Protein AF-A0A3B8Y6X2-F1 (afdb_monomer)

Solvent-accessible surface area (backbone atoms only — not comparable to full-atom values): 5057 Å² total; per-residue (Å²): 112,71,69,58,58,50,48,54,53,50,54,53,50,51,51,53,52,52,51,61,73,67,51,91,56,97,68,50,72,65,62,54,53,48,62,42,56,86,48,72,88,80,78,90,56,72,36,46,39,50,96,95,39,88,64,42,71,88,83,80,82,53,69,49,79,56,94,96,39,82,41,79,57,80,86,83,127

Foldseek 3Di:
DVVVVVLLVVLVVVVLVVCVVPDPDPDDSLNSLQPQQVDDSPPPDGFHDDPVDRHRDDDDWDWDADPNDIDTDDDPD

Secondary structure (DSSP, 8-state):
-HHHHHHHHHHHHHHHHHHHHH--S---HHHHHHTGGG---SSS-----BTTBS--------EEEETTEEEEPS---

Structure (mmCIF, N/CA/C/O backbone):
data_AF-A0A3B8Y6X2-F1
#
_entry.id   AF-A0A3B8Y6X2-F1
#
loop_
_atom_site.group_PDB
_atom_site.id
_atom_site.type_symbol
_atom_site.label_atom_id
_atom_site.label_alt_id
_atom_site.label_comp_id
_atom_site.label_asym_id
_atom_site.label_entity_id
_atom_site.label_seq_id
_atom_site.pdbx_PDB_ins_code
_atom_site.Cartn_x
_atom_site.Cartn_y
_atom_site.Cartn_z
_atom_site.occupancy
_atom_site.B_iso_or_equiv
_atom_site.auth_seq_id
_atom_site.auth_comp_id
_atom_site.auth_asym_id
_atom_site.auth_atom_id
_atom_site.pdbx_PDB_model_num
ATOM 1 N N . PHE A 1 1 ? -3.253 5.774 13.996 1.00 58.72 1 PHE A N 1
ATOM 2 C CA . PHE A 1 1 ? -3.509 5.442 12.578 1.00 58.72 1 PHE A CA 1
ATOM 3 C C . PHE A 1 1 ? -2.526 6.110 11.625 1.00 58.72 1 PHE A C 1
ATOM 5 O O . PHE A 1 1 ? -2.040 5.413 10.748 1.00 58.72 1 PHE A O 1
ATOM 12 N N . VAL A 1 2 ? -2.140 7.375 11.854 1.00 65.19 2 VAL A N 1
ATOM 13 C CA . VAL A 1 2 ? -1.149 8.106 11.028 1.00 65.19 2 VAL A CA 1
ATOM 14 C C . VAL A 1 2 ? 0.133 7.302 10.747 1.00 65.19 2 VAL A C 1
ATOM 16 O O . VAL A 1 2 ? 0.605 7.265 9.617 1.00 65.19 2 VAL A O 1
ATOM 19 N N . SER A 1 3 ? 0.667 6.584 11.741 1.00 84.69 3 SER A N 1
ATOM 20 C CA . SER A 1 3 ? 1.913 5.821 11.579 1.00 84.69 3 SER A CA 1
ATOM 21 C C . SER A 1 3 ? 1.810 4.623 10.625 1.00 84.69 3 SER A C 1
ATOM 23 O O . SER A 1 3 ? 2.807 4.274 10.003 1.00 84.69 3 SER A O 1
ATOM 25 N N . PHE A 1 4 ? 0.639 3.983 10.502 1.00 88.19 4 PHE A N 1
ATOM 26 C CA . PHE A 1 4 ? 0.487 2.800 9.645 1.00 88.19 4 PHE A CA 1
ATOM 27 C C . PHE A 1 4 ? 0.381 3.192 8.172 1.00 88.19 4 PHE A C 1
ATOM 29 O O . PHE A 1 4 ? 1.108 2.658 7.344 1.00 88.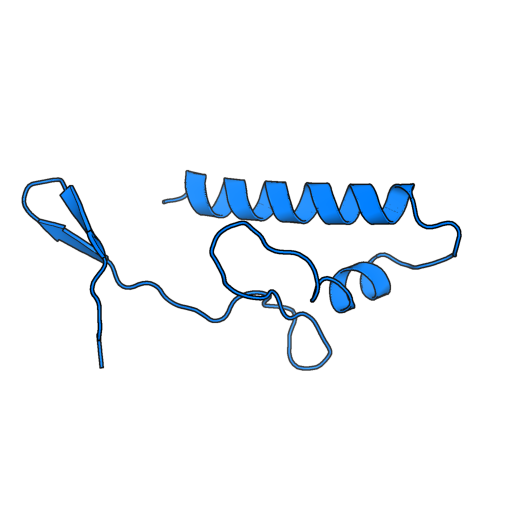19 4 PHE A O 1
ATOM 36 N N . GLU A 1 5 ? -0.453 4.184 7.862 1.00 86.44 5 GLU A N 1
ATOM 37 C CA . GLU A 1 5 ? -0.543 4.749 6.513 1.00 86.44 5 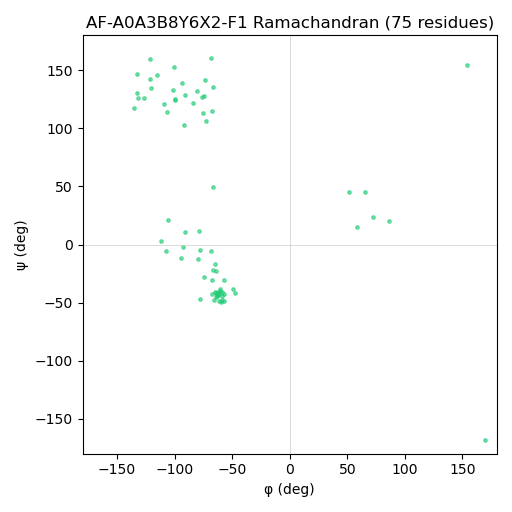GLU A CA 1
ATOM 38 C C . GLU A 1 5 ? 0.808 5.317 6.058 1.00 86.44 5 GLU A C 1
ATOM 40 O O . GLU A 1 5 ? 1.282 4.998 4.971 1.00 86.44 5 GLU A O 1
ATOM 45 N N . GLY A 1 6 ? 1.495 6.061 6.935 1.00 89.75 6 GLY A N 1
ATOM 46 C CA . GLY A 1 6 ? 2.841 6.562 6.657 1.00 89.75 6 GLY A CA 1
ATOM 47 C C . GLY A 1 6 ? 3.856 5.450 6.365 1.00 89.75 6 GLY A C 1
ATOM 48 O O . GLY A 1 6 ? 4.655 5.582 5.440 1.00 89.75 6 GLY A O 1
ATOM 49 N N . PHE A 1 7 ? 3.805 4.333 7.099 1.00 92.69 7 PHE A N 1
ATOM 50 C CA . PHE A 1 7 ? 4.656 3.169 6.836 1.00 92.69 7 PHE A CA 1
ATOM 51 C C . PHE A 1 7 ? 4.373 2.536 5.467 1.00 92.69 7 PHE A C 1
ATOM 53 O O . PHE A 1 7 ? 5.312 2.249 4.724 1.00 92.69 7 PHE A O 1
ATOM 60 N N . LEU A 1 8 ? 3.097 2.344 5.113 1.00 91.38 8 LEU A N 1
ATOM 61 C CA . LEU A 1 8 ? 2.716 1.791 3.811 1.00 91.38 8 LEU A CA 1
ATOM 62 C C . LEU A 1 8 ? 3.179 2.700 2.665 1.00 91.38 8 LEU A C 1
ATOM 64 O O . LEU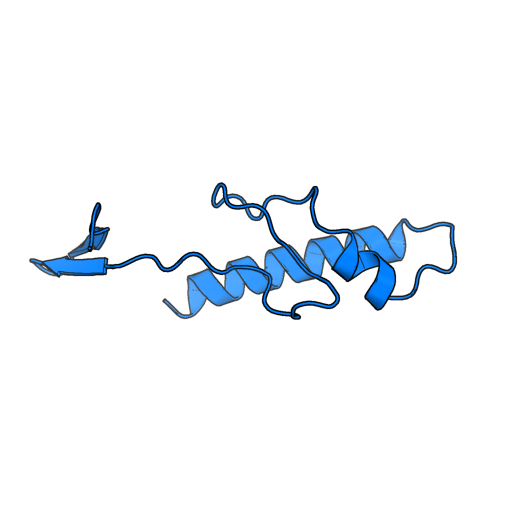 A 1 8 ? 3.776 2.211 1.706 1.00 91.38 8 LEU A O 1
ATOM 68 N N . ASN A 1 9 ? 2.997 4.016 2.807 1.00 90.69 9 ASN A N 1
ATOM 69 C CA . ASN A 1 9 ? 3.461 5.003 1.831 1.00 90.69 9 ASN A CA 1
ATOM 70 C C . ASN A 1 9 ? 4.990 4.978 1.678 1.00 90.69 9 ASN A C 1
ATOM 72 O O . ASN A 1 9 ? 5.502 4.993 0.560 1.00 90.69 9 ASN A O 1
ATOM 76 N N . ALA A 1 10 ? 5.732 4.882 2.785 1.00 94.44 10 ALA A N 1
ATOM 77 C CA . ALA A 1 10 ? 7.189 4.782 2.750 1.00 94.44 10 ALA A CA 1
ATOM 78 C C . ALA A 1 10 ? 7.666 3.487 2.071 1.00 94.44 10 ALA A C 1
ATOM 80 O O . ALA A 1 10 ? 8.596 3.523 1.265 1.00 94.44 10 ALA A O 1
ATOM 81 N N . LYS A 1 11 ? 7.015 2.351 2.353 1.00 94.00 11 LYS A N 1
ATOM 82 C CA . LYS A 1 11 ? 7.329 1.061 1.723 1.00 94.00 11 LYS A CA 1
ATOM 83 C C . LYS A 1 11 ? 7.070 1.090 0.214 1.00 94.00 11 LYS A C 1
ATOM 85 O O . LYS A 1 11 ? 7.904 0.604 -0.546 1.00 94.00 11 LYS A O 1
ATOM 90 N N . LEU A 1 12 ? 5.957 1.688 -0.213 1.00 93.00 12 LEU A N 1
ATOM 91 C CA . LEU A 1 12 ? 5.642 1.897 -1.627 1.00 93.00 12 LEU A CA 1
ATOM 92 C C . LEU A 1 12 ? 6.711 2.751 -2.321 1.00 93.00 12 LEU A C 1
ATOM 94 O O . LEU A 1 12 ? 7.240 2.365 -3.359 1.00 93.00 12 LEU A O 1
ATOM 98 N N . MET A 1 13 ? 7.070 3.886 -1.718 1.00 93.62 13 MET A N 1
ATOM 99 C CA . MET A 1 13 ? 8.073 4.799 -2.268 1.00 93.62 13 MET A CA 1
ATOM 100 C C . MET A 1 13 ? 9.455 4.142 -2.375 1.00 93.62 13 MET A C 1
ATOM 102 O O . MET A 1 13 ? 10.146 4.312 -3.377 1.00 93.62 13 MET A O 1
ATOM 106 N N . ALA A 1 14 ? 9.851 3.357 -1.370 1.00 95.38 14 ALA A N 1
ATOM 107 C CA . ALA A 1 14 ? 11.110 2.620 -1.398 1.00 95.38 14 ALA A CA 1
ATOM 108 C C . ALA A 1 14 ? 11.175 1.624 -2.569 1.00 95.38 14 ALA A C 1
ATOM 110 O O . ALA A 1 14 ? 12.212 1.523 -3.223 1.00 95.38 14 ALA A O 1
ATOM 111 N N . GLU A 1 15 ? 10.075 0.928 -2.870 1.00 93.75 15 GLU A N 1
ATOM 112 C CA . GLU A 1 15 ? 10.008 0.016 -4.017 1.00 93.75 15 GLU A CA 1
ATOM 113 C C . GLU A 1 15 ? 10.071 0.767 -5.354 1.00 93.75 15 GLU A C 1
ATOM 115 O O . GLU A 1 15 ? 10.822 0.366 -6.243 1.00 93.75 15 GLU A O 1
ATOM 120 N N . ILE A 1 16 ? 9.355 1.890 -5.486 1.00 92.38 16 ILE A N 1
ATOM 121 C CA . ILE A 1 16 ? 9.411 2.741 -6.686 1.00 92.38 16 ILE A CA 1
ATOM 122 C C . ILE A 1 16 ? 10.849 3.197 -6.955 1.00 92.38 16 ILE A C 1
ATOM 124 O O . ILE A 1 16 ? 11.351 3.048 -8.070 1.00 92.38 16 ILE A O 1
ATOM 128 N N . LEU A 1 17 ? 11.536 3.710 -5.929 1.00 93.31 17 LEU A N 1
ATOM 129 C CA . LEU A 1 17 ? 12.927 4.155 -6.037 1.00 93.31 17 LEU A CA 1
ATOM 130 C C . LEU A 1 17 ? 13.867 3.005 -6.403 1.00 93.31 17 LEU A C 1
ATOM 132 O O . LEU A 1 17 ? 14.739 3.172 -7.254 1.00 93.31 17 LEU A O 1
ATOM 136 N N . LYS A 1 18 ? 13.670 1.825 -5.809 1.00 92.94 18 LYS A N 1
ATOM 137 C CA . LYS A 1 18 ? 14.452 0.633 -6.140 1.00 92.94 18 LYS A CA 1
ATOM 138 C C . LYS A 1 18 ? 14.309 0.267 -7.619 1.00 92.94 18 LYS A C 1
ATOM 140 O O . LYS A 1 18 ? 15.326 0.069 -8.276 1.00 92.94 18 LYS A O 1
ATOM 145 N N . ARG A 1 19 ? 13.080 0.231 -8.150 1.00 91.56 19 ARG A N 1
ATOM 146 C CA . ARG A 1 19 ? 12.814 -0.078 -9.567 1.00 91.56 19 ARG A CA 1
ATOM 147 C C . ARG A 1 19 ? 13.393 0.974 -10.507 1.00 91.56 19 ARG A C 1
ATOM 149 O O . ARG A 1 19 ? 13.995 0.603 -11.509 1.00 91.56 19 ARG A O 1
ATOM 156 N N . LEU A 1 20 ? 13.281 2.258 -10.155 1.00 90.12 20 LEU A N 1
ATOM 157 C CA . LEU A 1 20 ? 13.899 3.361 -10.902 1.00 90.12 20 LEU A CA 1
ATOM 158 C C . LEU A 1 20 ? 15.417 3.190 -11.019 1.00 90.12 20 LEU A C 1
ATOM 160 O O . LEU A 1 20 ? 15.976 3.400 -12.086 1.00 90.12 20 LEU A O 1
ATOM 164 N N . MET A 1 21 ? 16.083 2.788 -9.934 1.00 88.38 21 MET A N 1
ATOM 165 C CA . MET A 1 21 ? 17.538 2.612 -9.915 1.00 88.38 21 MET A CA 1
ATOM 166 C C . MET A 1 21 ? 18.014 1.360 -10.660 1.00 88.38 21 MET A C 1
ATOM 168 O O . MET A 1 21 ? 19.152 1.328 -11.121 1.00 88.38 21 MET A O 1
ATOM 172 N N . THR A 1 22 ? 17.187 0.315 -10.741 1.00 87.62 22 THR A N 1
ATOM 173 C CA . THR A 1 22 ? 17.536 -0.945 -11.420 1.00 87.62 22 THR A CA 1
ATOM 174 C C . THR A 1 22 ? 17.071 -1.010 -12.871 1.00 87.62 22 THR A C 1
ATOM 176 O O . THR A 1 22 ? 17.469 -1.928 -13.583 1.00 87.62 22 THR A O 1
ATOM 179 N N . SER A 1 23 ? 16.217 -0.082 -13.309 1.00 81.62 23 SER A N 1
ATOM 180 C CA . SER A 1 23 ? 15.747 -0.024 -14.692 1.00 81.62 23 SER A CA 1
ATOM 181 C C . SER A 1 23 ? 16.902 0.349 -15.620 1.00 81.62 23 SER A C 1
ATOM 183 O O . SER A 1 23 ? 17.448 1.445 -15.538 1.00 81.62 23 SER A O 1
ATOM 185 N N . SER A 1 24 ? 17.276 -0.573 -16.507 1.00 71.31 24 SER A N 1
ATOM 186 C CA . SER A 1 24 ? 18.232 -0.333 -17.596 1.00 71.31 24 SER A CA 1
ATOM 187 C C . SER A 1 24 ? 17.604 0.379 -18.798 1.00 71.31 24 SER A C 1
ATOM 189 O O . SER A 1 24 ? 18.323 0.817 -19.691 1.00 71.31 24 SER A O 1
ATOM 191 N N . GLU A 1 25 ? 16.273 0.454 -18.838 1.00 64.00 25 GLU A N 1
ATOM 192 C CA . GLU A 1 25 ? 15.494 1.122 -19.880 1.00 64.00 25 GLU A CA 1
ATOM 193 C C . GLU A 1 25 ? 15.038 2.509 -19.393 1.00 64.00 25 GLU A C 1
ATOM 195 O O . GLU A 1 25 ? 14.843 2.695 -18.187 1.00 64.00 25 GLU A O 1
ATOM 200 N N . ASP A 1 26 ? 14.832 3.457 -20.322 1.00 64.00 26 ASP A N 1
ATOM 201 C CA . ASP A 1 26 ? 14.286 4.817 -20.107 1.00 64.00 26 ASP A CA 1
ATOM 202 C C . ASP A 1 26 ? 12.806 4.780 -19.661 1.00 64.00 26 ASP A C 1
ATOM 204 O O . ASP A 1 26 ? 11.913 5.415 -20.225 1.00 64.00 26 ASP A O 1
ATOM 208 N N . HIS A 1 27 ? 12.497 3.972 -18.654 1.00 70.44 27 HIS A N 1
ATOM 209 C CA . HIS A 1 27 ? 11.188 3.920 -18.036 1.00 70.44 27 HIS A CA 1
ATOM 210 C C . HIS A 1 27 ? 11.030 5.147 -17.152 1.00 70.44 27 HIS A C 1
ATOM 212 O O . HIS A 1 27 ? 11.710 5.315 -16.139 1.00 70.44 27 HIS A O 1
ATOM 218 N N . ASN A 1 28 ? 10.110 6.023 -17.541 1.00 79.50 28 ASN A N 1
ATOM 219 C CA . ASN A 1 28 ? 9.727 7.137 -16.694 1.00 79.50 28 ASN A CA 1
ATOM 220 C C . ASN A 1 28 ? 8.970 6.628 -15.449 1.00 79.50 28 ASN A C 1
ATOM 222 O O . ASN A 1 28 ? 8.442 5.515 -15.410 1.00 79.50 28 ASN A O 1
ATOM 226 N N . LEU A 1 29 ? 8.913 7.472 -14.417 1.00 85.38 29 LEU A N 1
ATOM 227 C CA . LEU A 1 29 ? 8.225 7.185 -13.154 1.00 85.38 29 LEU A CA 1
ATOM 228 C C . LEU A 1 29 ? 6.794 6.655 -13.361 1.00 85.38 29 LEU A C 1
ATOM 230 O O . LEU A 1 29 ? 6.367 5.757 -12.640 1.00 85.38 29 LEU A O 1
ATOM 234 N N . HIS A 1 30 ? 6.079 7.188 -14.353 1.00 84.94 30 HIS A N 1
ATOM 235 C CA . HIS A 1 30 ? 4.703 6.803 -14.659 1.00 84.94 30 HIS A CA 1
ATOM 236 C C . HIS A 1 30 ? 4.603 5.326 -15.050 1.00 84.94 30 HIS A C 1
ATOM 238 O O . HIS A 1 30 ? 3.812 4.588 -14.472 1.00 84.94 30 HIS A O 1
ATOM 244 N N . HIS A 1 31 ? 5.470 4.872 -15.960 1.00 86.06 31 HIS A N 1
ATOM 245 C CA . HIS A 1 31 ? 5.498 3.480 -16.397 1.00 86.06 31 HIS A CA 1
ATOM 246 C C . HIS A 1 31 ? 5.778 2.513 -15.240 1.00 86.06 31 HIS A C 1
ATOM 248 O O . HIS A 1 31 ? 5.184 1.440 -15.167 1.00 86.06 31 HIS A O 1
ATOM 254 N N . ILE A 1 32 ? 6.664 2.884 -14.313 1.00 88.19 32 ILE A N 1
ATOM 255 C CA . ILE A 1 32 ? 6.962 2.045 -13.146 1.00 88.19 32 ILE A CA 1
ATOM 256 C C . ILE A 1 32 ? 5.743 1.940 -12.237 1.00 88.19 32 ILE A C 1
ATOM 258 O O . ILE A 1 32 ? 5.401 0.832 -11.837 1.00 88.19 32 ILE A O 1
ATOM 262 N N . VAL A 1 33 ? 5.093 3.066 -11.927 1.00 88.00 33 VAL A N 1
ATOM 263 C CA . VAL A 1 33 ? 3.940 3.105 -11.017 1.00 88.00 33 VAL A CA 1
ATOM 264 C C . VAL A 1 33 ? 2.759 2.303 -11.567 1.00 88.00 33 VAL A C 1
ATOM 266 O O . VAL A 1 33 ? 2.196 1.499 -10.825 1.00 88.00 33 VAL A O 1
ATOM 269 N N . ASP A 1 34 ? 2.443 2.434 -12.857 1.00 86.06 34 ASP A N 1
ATOM 270 C CA . ASP A 1 34 ? 1.353 1.681 -13.504 1.00 86.06 34 ASP A CA 1
ATOM 271 C C . ASP A 1 34 ? 1.600 0.160 -13.525 1.00 86.06 34 ASP A C 1
ATOM 273 O O . ASP A 1 34 ? 0.667 -0.642 -13.599 1.00 86.06 34 ASP A O 1
ATOM 277 N N . ASN A 1 35 ? 2.865 -0.260 -13.419 1.00 83.75 35 ASN A N 1
ATOM 278 C CA . ASN A 1 35 ? 3.275 -1.663 -13.444 1.00 83.75 35 ASN A CA 1
ATOM 279 C C . ASN A 1 35 ? 3.685 -2.214 -12.061 1.00 83.75 35 ASN A C 1
ATOM 281 O O . ASN A 1 35 ? 4.363 -3.237 -11.981 1.00 83.75 35 ASN A O 1
ATOM 285 N N . LEU A 1 36 ? 3.249 -1.595 -10.955 1.00 87.38 36 LEU A N 1
ATOM 286 C CA . LEU A 1 36 ? 3.466 -2.093 -9.578 1.00 87.38 36 LEU A CA 1
ATOM 287 C C . LEU A 1 36 ? 2.523 -3.234 -9.152 1.00 87.38 36 LEU A C 1
ATOM 289 O O . LEU A 1 36 ? 2.461 -3.588 -7.974 1.00 87.38 36 LEU A O 1
ATOM 293 N N . ASN A 1 37 ? 1.779 -3.818 -10.088 1.00 82.38 37 ASN A N 1
ATOM 294 C CA . ASN A 1 37 ? 0.723 -4.801 -9.813 1.00 82.38 37 ASN A CA 1
ATOM 295 C C . ASN A 1 37 ? 1.251 -6.114 -9.192 1.00 82.38 37 ASN A C 1
ATOM 297 O O . ASN A 1 37 ? 0.480 -6.896 -8.638 1.00 82.38 37 ASN A O 1
ATOM 301 N N . ASP A 1 38 ? 2.560 -6.358 -9.289 1.00 85.81 38 ASP A N 1
ATOM 302 C CA . ASP A 1 38 ? 3.280 -7.508 -8.738 1.00 85.81 38 ASP A CA 1
ATOM 303 C C . ASP A 1 38 ? 3.862 -7.260 -7.329 1.00 85.81 38 ASP A C 1
ATOM 305 O O . ASP A 1 38 ? 4.452 -8.166 -6.737 1.00 85.81 38 ASP A O 1
ATOM 309 N N . PHE A 1 39 ? 3.700 -6.056 -6.770 1.00 88.81 39 PHE A N 1
ATOM 310 C CA . PHE A 1 39 ? 4.241 -5.687 -5.464 1.00 88.81 39 PHE A CA 1
ATOM 311 C C . PHE A 1 39 ? 3.197 -5.760 -4.339 1.00 88.81 39 PHE A C 1
ATOM 313 O O . PHE A 1 39 ? 2.160 -5.096 -4.380 1.00 88.81 39 PHE A O 1
ATOM 320 N N . ASP A 1 40 ? 3.509 -6.514 -3.277 1.00 88.25 40 ASP A N 1
ATOM 321 C CA . ASP A 1 40 ? 2.689 -6.589 -2.060 1.00 88.25 40 ASP A CA 1
ATOM 322 C C . ASP A 1 40 ? 3.246 -5.694 -0.937 1.00 88.25 40 ASP A C 1
ATOM 324 O O . ASP A 1 40 ? 4.371 -5.852 -0.440 1.00 88.25 40 ASP A O 1
ATOM 328 N N . LEU A 1 41 ? 2.397 -4.791 -0.439 1.00 89.75 41 LEU A N 1
ATOM 329 C CA . LEU A 1 41 ? 2.686 -3.979 0.743 1.00 89.75 41 LEU A CA 1
ATOM 330 C C . LEU A 1 41 ? 2.731 -4.793 2.045 1.00 89.75 41 LEU A C 1
ATOM 332 O O . LEU A 1 41 ? 3.175 -4.275 3.071 1.00 89.75 41 LEU A O 1
ATOM 336 N N . GLY A 1 42 ? 2.399 -6.081 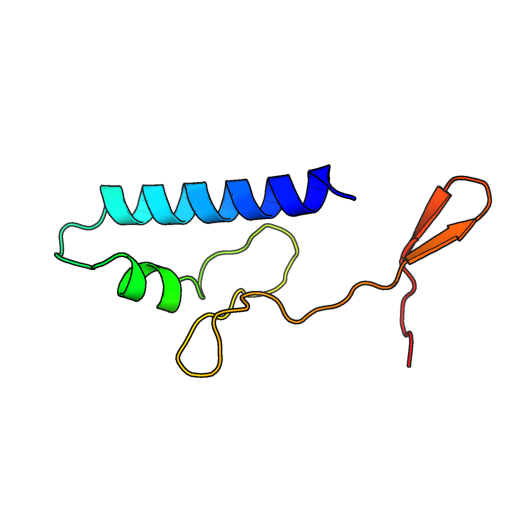2.009 1.00 88.31 42 GLY A N 1
ATOM 337 C CA . GLY A 1 42 ? 2.357 -6.986 3.157 1.00 88.31 42 GLY A CA 1
ATOM 338 C C . GLY A 1 42 ? 1.021 -6.936 3.895 1.00 88.31 42 GLY A C 1
ATOM 339 O O . GLY A 1 42 ? 0.950 -7.304 5.065 1.00 88.31 42 GLY A O 1
ATOM 340 N N . ILE A 1 43 ? -0.023 -6.445 3.223 1.00 88.19 43 ILE A N 1
ATOM 341 C CA . ILE A 1 43 ? -1.398 -6.384 3.739 1.00 88.19 43 ILE A CA 1
ATOM 342 C C . ILE A 1 43 ? -2.338 -7.338 2.987 1.00 88.19 43 ILE A C 1
ATOM 344 O O . ILE A 1 43 ? -3.532 -7.375 3.284 1.00 88.19 43 ILE A O 1
ATOM 348 N N . GLY A 1 44 ? -1.805 -8.120 2.037 1.00 83.00 44 GLY A N 1
ATOM 349 C CA . GLY A 1 44 ? -2.546 -9.147 1.303 1.00 83.00 44 GLY A CA 1
ATOM 350 C C . GLY A 1 44 ? -3.544 -8.587 0.291 1.00 83.00 44 GLY A C 1
ATOM 351 O O . GLY A 1 44 ? -4.529 -9.251 -0.027 1.00 83.00 44 GLY A O 1
ATOM 352 N N . ILE A 1 45 ? -3.325 -7.355 -0.180 1.00 80.88 45 ILE A N 1
ATOM 353 C CA . ILE A 1 45 ? -4.180 -6.686 -1.164 1.00 80.88 45 ILE A CA 1
ATOM 354 C C . ILE A 1 45 ? -3.306 -6.219 -2.320 1.00 80.88 45 ILE A C 1
ATOM 356 O O . ILE A 1 45 ? -2.340 -5.496 -2.068 1.00 80.88 45 ILE A O 1
ATOM 360 N N . PRO A 1 46 ? -3.643 -6.598 -3.566 1.00 79.69 46 PRO A N 1
ATOM 361 C CA . PRO A 1 46 ? -2.893 -6.143 -4.722 1.00 79.69 46 PRO A CA 1
ATOM 362 C C . PRO A 1 46 ? -3.073 -4.637 -4.901 1.00 79.69 46 PRO A C 1
ATOM 364 O O . PRO A 1 46 ? -4.192 -4.119 -4.817 1.00 79.69 46 PRO A O 1
ATOM 367 N N . LEU A 1 47 ? -1.966 -3.955 -5.177 1.00 83.38 47 LEU A N 1
ATOM 368 C CA . LEU A 1 47 ? -1.992 -2.582 -5.650 1.00 83.38 47 LEU A CA 1
ATOM 369 C C . LEU A 1 47 ? -2.464 -2.547 -7.103 1.00 83.38 47 LEU A C 1
ATOM 371 O O . LEU A 1 47 ? -2.110 -3.423 -7.892 1.00 83.38 47 LEU A O 1
ATOM 375 N N . LYS A 1 48 ? -3.266 -1.540 -7.448 1.00 78.75 48 LYS A N 1
ATOM 376 C CA . LYS A 1 48 ? -3.662 -1.268 -8.833 1.00 78.75 48 LYS A CA 1
ATOM 377 C C . LYS A 1 48 ? -3.547 0.219 -9.122 1.00 78.75 48 LYS A C 1
ATOM 379 O O . LYS A 1 48 ? -4.255 1.013 -8.513 1.00 78.75 48 LYS A O 1
ATOM 384 N N . PHE A 1 49 ? -2.677 0.571 -10.057 1.00 79.25 49 PHE A N 1
ATOM 385 C CA . PHE A 1 49 ? -2.535 1.922 -10.593 1.00 79.25 49 PHE A CA 1
ATOM 386 C C . PHE A 1 49 ? -2.767 1.856 -12.110 1.00 79.25 49 PHE A C 1
ATOM 388 O O . PHE A 1 49 ? -2.403 0.858 -12.730 1.00 79.25 49 PHE A O 1
ATOM 395 N N . GLY A 1 50 ? -3.418 2.857 -12.702 1.00 69.38 50 GLY A N 1
ATOM 396 C CA . GLY A 1 50 ? -3.648 2.901 -14.150 1.00 69.38 50 GLY A CA 1
ATOM 397 C C . GLY A 1 50 ? -4.627 3.997 -14.573 1.00 69.38 50 GLY A C 1
ATOM 398 O O . GLY A 1 50 ? -4.984 4.857 -13.767 1.00 69.38 50 GLY A O 1
ATOM 399 N N . GLU A 1 51 ? -5.083 3.955 -15.831 1.00 63.28 51 GLU A N 1
ATOM 400 C CA . GLU A 1 51 ? -5.945 4.992 -16.438 1.00 63.28 51 GLU A CA 1
ATOM 401 C C . GLU A 1 51 ? -7.254 5.243 -15.669 1.00 63.28 51 GLU A C 1
ATOM 403 O O . GLU A 1 51 ? -7.732 6.375 -15.617 1.00 63.28 51 GLU A O 1
ATOM 408 N N . ASP A 1 52 ? -7.793 4.216 -15.007 1.00 63.62 52 ASP A N 1
ATOM 409 C CA . ASP A 1 52 ? -9.032 4.308 -14.225 1.00 63.62 52 ASP A CA 1
ATOM 410 C C . ASP A 1 52 ? -8.841 4.967 -12.839 1.00 63.62 52 ASP A C 1
ATOM 412 O O . ASP A 1 52 ? -9.817 5.196 -12.118 1.00 63.62 52 ASP A O 1
ATOM 416 N N . GLY A 1 53 ? -7.600 5.295 -12.446 1.00 62.50 53 GLY A N 1
ATOM 417 C CA . GLY A 1 53 ? -7.308 6.085 -11.250 1.00 62.50 53 GLY A CA 1
ATOM 418 C C . GLY A 1 53 ? -5.933 5.846 -10.615 1.00 62.50 53 GLY A C 1
ATOM 419 O O . GLY A 1 53 ? -5.347 4.767 -10.674 1.00 62.50 53 GLY A O 1
ATOM 420 N N . HIS A 1 54 ? -5.445 6.865 -9.899 1.00 75.38 54 HIS A N 1
ATOM 421 C CA . HIS A 1 54 ? -4.167 6.831 -9.170 1.00 75.38 54 HIS A CA 1
ATOM 422 C C . HIS A 1 54 ? -4.291 6.354 -7.706 1.00 75.38 54 HIS A C 1
ATOM 424 O O . HIS A 1 54 ? -3.349 6.487 -6.923 1.00 75.38 54 HIS A O 1
ATOM 430 N N . GLN A 1 55 ? -5.449 5.815 -7.302 1.00 76.88 55 GLN A N 1
ATOM 431 C CA . GLN A 1 55 ? -5.658 5.277 -5.955 1.00 76.88 55 GLN A CA 1
ATOM 432 C C . GLN A 1 55 ? -5.343 3.774 -5.918 1.00 76.88 55 GLN A C 1
ATOM 434 O O . GLN A 1 55 ? -6.170 2.953 -6.291 1.00 76.88 55 GLN A O 1
ATOM 439 N N . GLY A 1 56 ? -4.173 3.423 -5.377 1.00 71.88 56 GLY A N 1
ATOM 440 C CA . GLY A 1 56 ? -3.647 2.050 -5.373 1.00 71.88 56 GLY A CA 1
ATOM 441 C C . GLY A 1 56 ? -4.417 1.020 -4.540 1.00 71.88 56 GLY A C 1
ATOM 442 O O . GLY A 1 56 ? -4.281 -0.179 -4.774 1.00 71.88 56 GLY A O 1
ATOM 443 N N . LEU A 1 57 ? -5.202 1.463 -3.550 1.00 80.12 57 LEU A N 1
ATOM 444 C CA . LEU A 1 57 ? -5.952 0.601 -2.631 1.00 80.12 57 LEU A CA 1
ATOM 445 C C . LEU A 1 57 ? -7.403 1.070 -2.504 1.00 80.12 57 LEU A C 1
ATOM 447 O O . LEU A 1 57 ? -7.673 2.206 -2.114 1.00 80.12 57 LEU A O 1
ATOM 451 N N . HIS A 1 58 ? -8.341 0.153 -2.737 1.00 78.56 58 HIS A N 1
ATOM 452 C CA . HIS A 1 58 ? -9.781 0.407 -2.583 1.00 78.56 58 HIS A CA 1
ATOM 453 C C . HIS A 1 58 ? -10.401 -0.286 -1.363 1.00 78.56 58 HIS A C 1
ATOM 455 O O . HIS A 1 58 ? -11.581 -0.097 -1.069 1.00 78.56 58 HIS A O 1
ATOM 461 N N . LYS A 1 59 ? -9.638 -1.114 -0.640 1.00 81.31 59 LYS A N 1
ATOM 462 C CA . LYS A 1 59 ? -10.161 -1.820 0.531 1.00 81.31 59 LYS A CA 1
ATOM 463 C C . LYS A 1 59 ? -10.270 -0.879 1.721 1.00 81.31 59 LYS A C 1
ATOM 465 O O . LYS A 1 59 ? -9.283 -0.297 2.160 1.00 81.31 59 LYS A O 1
ATOM 470 N N . ILE A 1 60 ? -11.462 -0.843 2.301 1.00 83.25 60 ILE A N 1
ATOM 471 C CA . ILE A 1 60 ? -11.737 -0.168 3.564 1.00 83.25 60 ILE A CA 1
ATOM 472 C C . ILE A 1 60 ? -11.798 -1.220 4.675 1.00 83.25 60 ILE A C 1
ATOM 474 O O . ILE A 1 60 ? -12.447 -2.260 4.531 1.00 83.25 60 ILE A O 1
ATOM 478 N N . TYR A 1 61 ? -11.108 -0.948 5.781 1.00 84.81 61 TYR A N 1
ATOM 479 C CA . TYR A 1 61 ? -11.145 -1.762 6.992 1.00 84.81 61 TYR A CA 1
ATOM 480 C C . TYR A 1 61 ? -11.941 -1.030 8.066 1.00 84.81 61 TYR A C 1
ATOM 482 O O . TYR A 1 61 ? -11.517 0.013 8.562 1.00 84.81 61 TYR A O 1
ATOM 490 N N . TYR A 1 62 ? -13.085 -1.587 8.448 1.00 87.50 62 TYR A N 1
ATOM 491 C CA . TYR A 1 62 ? -13.881 -1.044 9.539 1.00 87.50 62 TYR A CA 1
ATOM 492 C C . TYR A 1 62 ? -13.300 -1.489 10.880 1.00 87.50 62 TYR A C 1
ATOM 494 O O . TYR A 1 62 ? -13.019 -2.670 11.095 1.00 87.50 62 TYR A O 1
ATOM 502 N N . SER A 1 63 ? -13.138 -0.544 11.799 1.00 88.94 63 SER A N 1
ATOM 503 C CA . SER A 1 63 ? -12.644 -0.812 13.147 1.00 88.94 63 SER A CA 1
ATOM 504 C C . SER A 1 63 ? -13.507 -0.130 14.194 1.00 88.94 63 SER A C 1
ATOM 506 O O . SER A 1 63 ? -14.001 0.972 13.970 1.00 88.94 63 SER A O 1
ATOM 508 N N . THR A 1 64 ? -13.637 -0.762 15.355 1.00 92.50 64 THR A N 1
ATOM 509 C CA . THR A 1 64 ? -14.294 -0.193 16.534 1.00 92.50 64 THR A CA 1
ATOM 510 C C . THR A 1 64 ? -13.332 -0.149 17.718 1.00 92.50 64 THR A C 1
ATOM 512 O O . THR A 1 64 ? -12.337 -0.878 17.747 1.00 92.50 64 THR A O 1
ATOM 515 N N . VAL A 1 65 ? -13.636 0.694 18.705 1.00 93.06 65 VAL A N 1
ATOM 516 C CA . VA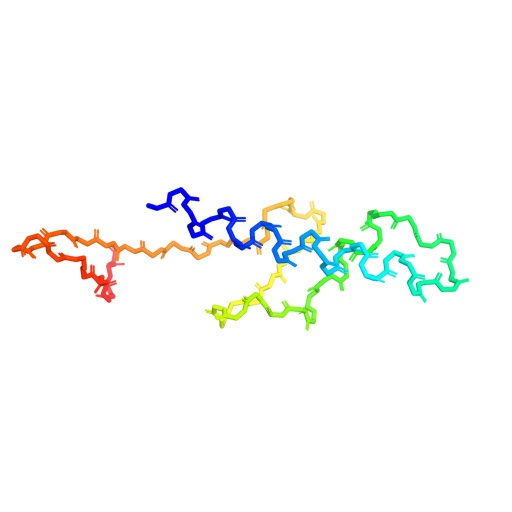L A 1 65 ? -12.911 0.759 19.977 1.00 93.06 65 VAL A CA 1
ATOM 517 C C . VAL A 1 65 ? -13.813 0.211 21.077 1.00 93.06 65 VAL A C 1
ATOM 519 O O . VAL A 1 65 ? -14.896 0.737 21.322 1.00 93.06 65 VAL A O 1
ATOM 522 N N . LYS A 1 66 ? -13.356 -0.837 21.765 1.00 93.62 66 LYS A N 1
ATOM 523 C CA . LYS A 1 66 ? -14.026 -1.408 22.940 1.00 93.62 66 LYS A CA 1
ATOM 524 C C . LYS A 1 66 ? -12.987 -1.621 24.031 1.00 93.62 66 LYS A C 1
ATOM 526 O O . LYS A 1 66 ? -11.941 -2.197 23.765 1.00 93.62 66 LYS A O 1
ATOM 531 N N . ASN A 1 67 ?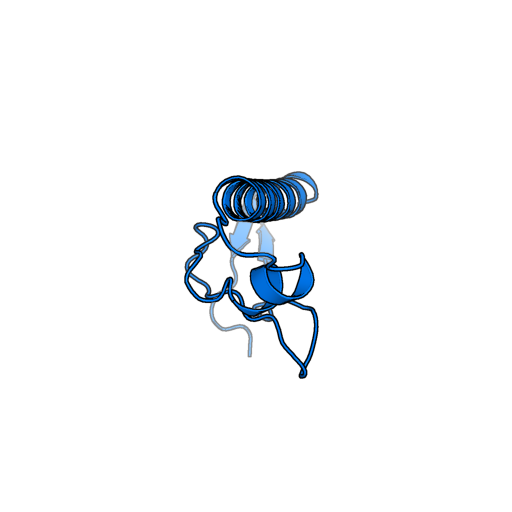 -13.259 -1.165 25.253 1.00 94.44 67 ASN A N 1
ATOM 532 C CA . ASN A 1 67 ? -12.350 -1.326 26.398 1.00 94.44 67 ASN A CA 1
ATOM 533 C C . ASN A 1 67 ? -10.910 -0.850 26.104 1.00 94.44 67 ASN A C 1
ATOM 535 O O . ASN A 1 67 ? -9.951 -1.562 26.390 1.00 94.44 67 ASN A O 1
ATOM 539 N N . ASN A 1 68 ? -10.756 0.326 25.483 1.00 92.81 68 ASN A N 1
ATOM 540 C CA . ASN A 1 68 ? -9.458 0.872 25.056 1.00 92.81 68 ASN A CA 1
ATOM 541 C C . ASN A 1 68 ? -8.652 -0.006 24.073 1.00 92.81 68 ASN A C 1
ATOM 543 O O . ASN A 1 68 ? -7.471 0.250 23.847 1.00 92.81 68 ASN A O 1
ATOM 547 N N . GLN A 1 69 ? -9.276 -1.006 23.451 1.00 91.31 69 GLN A N 1
ATOM 548 C CA . GLN A 1 69 ? -8.666 -1.863 22.438 1.00 91.31 69 GLN A CA 1
ATOM 549 C C . GLN A 1 69 ? -9.355 -1.675 21.084 1.00 91.31 69 GLN A C 1
ATOM 551 O O . GLN A 1 69 ? -10.563 -1.430 21.011 1.00 91.31 69 GLN A O 1
ATOM 556 N N . ILE A 1 70 ? -8.572 -1.787 20.009 1.00 89.25 70 ILE A N 1
ATOM 557 C CA . ILE A 1 70 ? -9.053 -1.684 18.629 1.00 89.25 70 ILE A CA 1
ATOM 558 C C . ILE A 1 70 ? -9.419 -3.083 18.133 1.00 89.25 70 ILE A C 1
ATOM 560 O O . ILE A 1 70 ? -8.599 -3.997 18.189 1.00 89.25 70 ILE A O 1
ATOM 564 N N . PHE A 1 71 ? -10.631 -3.226 17.600 1.00 90.62 71 PHE A N 1
ATOM 565 C CA . PHE A 1 71 ? -11.116 -4.462 16.990 1.00 90.62 71 PHE A CA 1
ATOM 566 C C . PHE A 1 71 ? -11.485 -4.224 15.529 1.00 90.62 71 PHE A C 1
ATOM 568 O O . PHE A 1 71 ? -12.176 -3.258 15.206 1.00 90.62 71 PHE A O 1
ATOM 575 N N . LEU A 1 72 ? -11.054 -5.131 14.653 1.00 90.06 72 LEU A N 1
ATOM 576 C CA . LEU A 1 72 ? -11.505 -5.189 13.264 1.00 90.06 72 LEU A CA 1
ATOM 577 C C . LEU A 1 72 ? -12.926 -5.747 13.206 1.00 90.06 72 LEU A C 1
ATOM 579 O O . LEU A 1 72 ? -13.199 -6.827 13.733 1.00 90.06 72 LEU A O 1
ATOM 583 N N . LEU A 1 73 ? -13.813 -5.022 12.533 1.00 89.38 73 LEU A N 1
ATOM 584 C CA . LEU A 1 73 ? -15.146 -5.501 12.208 1.00 89.38 73 LEU A CA 1
ATOM 585 C C . LEU A 1 73 ? -15.054 -6.338 10.930 1.00 89.38 73 LEU A C 1
ATOM 587 O O . LEU A 1 73 ? -14.592 -5.865 9.891 1.00 89.38 73 LEU A O 1
ATOM 591 N N . LYS A 1 74 ? -15.474 -7.598 11.023 1.00 81.12 74 LYS A N 1
ATOM 592 C CA . LYS A 1 74 ? -15.656 -8.477 9.866 1.00 81.12 74 LYS A CA 1
ATOM 593 C C . LYS A 1 74 ? -17.124 -8.375 9.441 1.00 81.12 74 LYS A C 1
ATOM 595 O O . LYS A 1 74 ? -17.989 -8.291 10.307 1.00 81.12 74 LYS A O 1
ATOM 600 N N . ASP A 1 75 ? -17.378 -8.335 8.135 1.00 65.25 75 ASP A N 1
ATOM 601 C CA . ASP A 1 75 ? -18.728 -8.375 7.548 1.00 65.25 75 ASP A CA 1
ATOM 602 C C . ASP A 1 75 ? -19.634 -7.170 7.869 1.00 65.25 75 ASP A C 1
ATOM 604 O O . ASP A 1 75 ? -20.820 -7.312 8.168 1.00 65.25 75 ASP A O 1
ATOM 608 N N . VAL A 1 76 ? -19.081 -5.958 7.770 1.00 62.31 76 VAL A N 1
ATOM 609 C CA . VAL A 1 76 ? -19.892 -4.732 7.722 1.00 62.31 76 VAL A CA 1
ATOM 610 C C . VAL A 1 76 ? -20.560 -4.675 6.343 1.00 62.31 76 VAL A C 1
ATOM 612 O O . VAL A 1 76 ? -19.869 -4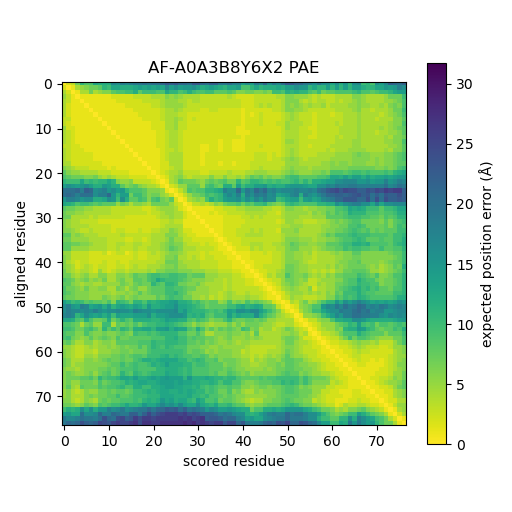.485 5.342 1.00 62.31 76 VAL A O 1
ATOM 615 N N . LYS A 1 77 ? -21.869 -4.951 6.299 1.00 49.28 77 LYS A N 1
ATOM 616 C CA . LYS A 1 77 ? -22.712 -4.825 5.099 1.00 49.28 77 LYS A CA 1
ATOM 617 C C . LYS A 1 77 ? -22.999 -3.370 4.763 1.00 49.28 77 LYS A C 1
ATOM 619 O O . LYS A 1 77 ? -23.219 -2.593 5.718 1.00 49.28 77 LYS A O 1
#

Sequence (77 aa):
FVSFEGFLNAKLMAEILKRLMTSSEDHNLHHIVDNLNDFDLG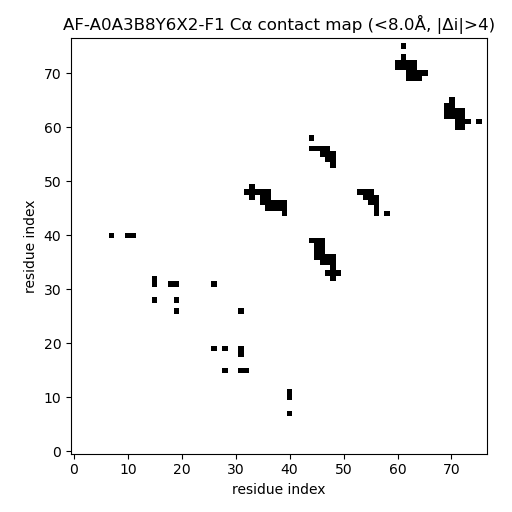IGIPLKFGEDGHQGLHKIYYSTVKNNQIFLLKDVK

pLDDT: mean 83.22, std 10.27, range [49.28, 95.38]

Radius of gyration: 15.91 Å; Cα contacts (8 Å, |Δi|>4): 58; chains: 1; bounding box: 41×17×46 Å

Mean predicted aligned error: 6.92 Å

=== Feature glossary ===
A reading guide for the features in this record.

Start from the sequence.

  · Sequence gives the chain of amino acids in standard one-letter code (A=alanine, C=cysteine, …, Y=tyrosine), read N→C. It is the only feature that is directly encoded by the gene; all structural features are derived from the folded form of this sequence.

Fold it, and you get atomic coordinates and the backbone conformation that goes with them.

  · Structure coordinates are given as an mmCIF _atom_site loop: one row per atom with element, residue name, chain id, sequence number, and x/y/z position in Å. Only the four main-chain atoms per residue are included here; side chains are omitted to keep the record compact.

  · Backbone dihedral angles. Every residue except chain termini has a φ (preceding-C → N → Cα → C) and a ψ (N → Cα → C → next-N). They are reported in degrees following the IUPAC sign convention. Secondary structure is essentially a statement about which (φ, ψ) basin each residue occupies.

  · Eight-state secondary structure (DSSP): H is the canonical α-helix, G the tighter 3₁₀-helix, I the wider π-helix; E/B are β-structure, T and S are turns and bends, and '-' is everything else. DSSP derives these from the pattern of main-chain N–H···O=C hydrogen bonds, not from the sequence.

  · SS3 is a coarse helix/strand/coil call (letters a/b/c) made by the P-SEA algorithm from inter-Cα distances and dihedrals. It is less detailed than DSSP but needs only Cα positions.

Summarize the fold with a handful of shape descriptors and a per-residue structural alphabet.

  · Radius of gyration (Rg) is the root-mean-square distance of Cα atoms from their centroid — a single number for overall size and compactness. A globular domain of N residues has Rg ≈ 2.2·N^0.38 Å; an extended or disordered chain has a much larger Rg. The Cα contact count is the number of residue pairs whose Cα atoms are within 8 Å and are more than four positions apart in sequence — a standard proxy for tertiary packing density. The bounding box is the smallest axis-aligned box enclosing all Cα atoms.

  · 3Di is Foldseek's structural alphabet. Each residue is assigned one of twenty discrete states based on how its Cα sits relative to its spatial (not sequential) neighbors. Aligning 3Di strings finds structural homologs roughly as well as full 3D superposition, but orders of magnitude faster.

  · Solvent-accessible surface area (SASA) is the area in Å² traced out by the centre of a 1.4 Å probe sphere (a water molecule) rolled over the protein's van der Waals surface (Shrake–Rupley / Lee–Richards construction). Buried residues 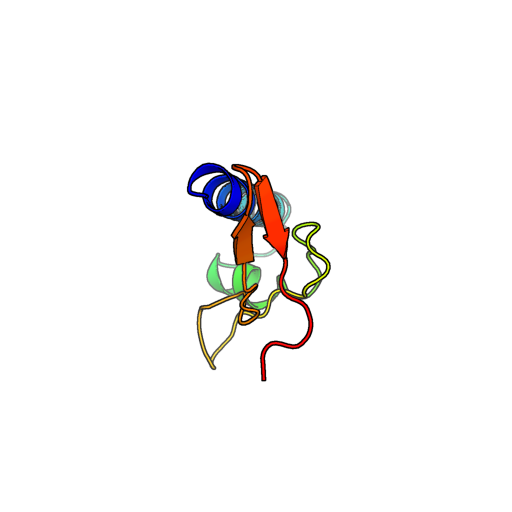have near-zero SASA; fully exposed residues can exceed 200 Å². The total SASA scales roughly with the number of surface residues.

Ask how reliable the model is.

  · For AlphaFold models, the B-factor field carries pLDDT — the model's own estimate of local accuracy on a 0–100 scale. Regions with pLDDT<50 should be treated as essentially unmodeled; they often correspond to intrinsically disordered segments.

  · For experimental (PDB) structures, the B-factor (temperature factor) quantifies the positional spread of each atom in the crystal — a combination of thermal vibration and static disorder — in units of Å². High B-factors mark flexible loops or poorly resolved regions; low B-factors mark the rigid, well-ordered core.

  · Predicted Aligned Error (PAE) is an AlphaFold confidence matrix: entry (i, j) is the expected error in the position of residue j, in ångströms, when the prediction is superimposed on the true structure at residue i. Low PAE within a block of residues means that block is internally rigid and well-predicted; high PAE between two blocks means their relative placement is uncertain even if each block individually is confident.

Place it in context: what it resembles, what it is annotated as, and how it looks.

  · Structural nearest neighbors (via Foldseek easy-search vs the PDB). Reported per hit: target PDB id, E-value, and alignment TM-score. A TM-score above ~0.5 is the conventional threshold for 'same fold'.

  · Functional annotations link the protein to curated databases. InterPro entries identify conserved domains and families by matching the sequence against member-database signatures (Pfam, PROSITE, CDD, …). Gene Ontology (GO) terms describe molecular function, biological process, and cellular component in a controlled vocabulary. CATH places the structure in a hierarchical fold classification (Class/Architecture/Topology/Homologous-superfamily). The organism is the source species.

  · The contact map is a binary N×N matrix image: pixel (i, j) is dark where Cα_i and Cα_j are within 8 Å and |i−j|>4. Because the |i−j|>4 filter removes local helical contacts, off-diagonal stripes parallel to the main diagonal indicate parallel β-sheets; stripes perpendicular to it indicate antiparallel β-sheets. The Ramachandran plot scatters every residue's (φ, ψ) pair against the sterically allowed regions. The PAE heatmap renders the predicted-aligned-error matrix.

  · Six rendered views show the 3D structure from the faces of a cube — i.e. along ±x, ±y, ±z. Rendering representation is drawn randomly per protein from cartoon (secondary-structure ribbons), sticks (backbone bonds), or molecular surface; coloring is either N→C rainbow (blue at the N-terminus through red at the C-terminus) or one color per chain.